Protein AF-A0A535LKY6-F1 (afdb_monomer)

Radius of gyration: 15.92 Å; Cα contacts (8 Å, |Δi|>4): 201; chains: 1; bounding box: 36×31×46 Å

Nearest PDB structures (foldseek):
  5c5y-assembly1_B  TM=9.689E-01  e=7.362E-09  Colwellia psychrerythraea 34H
  1p1x-assembly2_B  TM=9.564E-01  e=1.447E-08  Escherichia coli K-12
  3npv-assembly1_B  TM=9.525E-01  e=1.360E-08  Escherichia coli
  3npw-assembly2_B  TM=9.490E-01  e=1.279E-08  Escherichia coli
  5c6m-assembly2_C  TM=9.602E-01  e=5.254E-08  Shewanella halifaxensis

Mean predicted aligned error: 3.33 Å

Foldseek 3Di:
DEPCQQVLPDLVSLLVSLLVCVVVPAQEYEFRPQPDPPAFDPVSQLSSLLSQLVCCVVPVDHHAYERAHDPQAPVSVVSSVVSNCVRVNPVCVDPSRYDYHDDNHVLNVVQVVVCVVPVDGDDSVVDDPD

Sequence (130 aa):
VILETGELGTYDNVRRASILAMAAGADFIKTSTGKVQPAATLPVSLVMMEAIRDFVRETGRPVGFKPAGGIRTSKQAIAYLVVLYETLGADWMTPERFRLGASTLLNDVLMQIEKERTGVYQSGDYFTID

Secondary structure (DSSP, 8-state):
-B--GGGS-SHHHHHHHHHHHHHTT-SEEES--SSSSS---HHHHHHHHHHHHHHHHHH----EEE-BSS--SHHHHHHHHHHHHHHH-GGGSSTTTB--B-STHHHHHHHHHHHHHHSSPPPGGGS---

pLDDT: mean 95.08, std 5.98, range [60.5, 98.88]

Structure (mmCIF, N/CA/C/O backbone):
data_AF-A0A535LKY6-F1
#
_entry.id   AF-A0A535LKY6-F1
#
loop_
_atom_site.group_PDB
_atom_site.id
_atom_site.type_symbol
_atom_site.label_atom_id
_atom_site.label_alt_id
_atom_site.label_comp_id
_atom_site.label_asym_id
_atom_site.label_entity_id
_atom_site.label_seq_id
_atom_site.pdbx_PDB_ins_code
_atom_site.Cartn_x
_atom_site.Cartn_y
_atom_site.Cartn_z
_atom_site.occupancy
_atom_site.B_iso_or_equiv
_atom_site.auth_seq_id
_atom_site.auth_comp_id
_atom_site.auth_asym_id
_atom_site.auth_atom_id
_atom_site.pdbx_PDB_model_num
ATOM 1 N N . VAL A 1 1 ? -11.078 1.787 1.375 1.00 97.81 1 VAL A N 1
ATOM 2 C CA . VAL A 1 1 ? -11.074 3.225 1.734 1.00 97.81 1 VAL A CA 1
ATOM 3 C C . VAL A 1 1 ? -9.722 3.836 1.389 1.00 97.81 1 VAL A C 1
ATOM 5 O O . VAL A 1 1 ? -8.708 3.200 1.653 1.00 97.81 1 VAL A O 1
ATOM 8 N N . ILE A 1 2 ? -9.697 5.009 0.752 1.00 98.12 2 ILE A N 1
ATOM 9 C CA . ILE A 1 2 ? -8.467 5.776 0.477 1.00 98.12 2 ILE A CA 1
ATOM 10 C C . ILE A 1 2 ? -8.309 6.813 1.585 1.00 98.12 2 ILE A C 1
ATOM 12 O O . ILE A 1 2 ? -9.275 7.514 1.858 1.00 98.12 2 ILE A O 1
ATOM 16 N N . LEU A 1 3 ? -7.138 6.888 2.218 1.00 97.50 3 LEU A N 1
ATOM 17 C CA . LEU A 1 3 ? -6.904 7.801 3.345 1.00 97.50 3 LEU A CA 1
ATOM 18 C C . LEU A 1 3 ? -6.232 9.120 2.949 1.00 97.50 3 LEU A C 1
ATOM 20 O O . LEU A 1 3 ? -6.195 10.033 3.762 1.00 97.50 3 LEU A O 1
ATOM 24 N N . GLU A 1 4 ? -5.690 9.195 1.732 1.00 97.25 4 GLU A N 1
ATOM 25 C CA . GLU A 1 4 ? -4.891 10.321 1.234 1.00 97.25 4 GLU A CA 1
ATOM 26 C C . GLU A 1 4 ? -3.814 10.745 2.241 1.00 97.25 4 GLU A C 1
ATOM 28 O O . GLU A 1 4 ? -3.736 11.879 2.698 1.00 97.25 4 GLU A O 1
ATOM 33 N N . THR A 1 5 ? -2.975 9.781 2.621 1.00 96.19 5 THR A N 1
ATOM 34 C CA . THR A 1 5 ? -2.040 9.893 3.750 1.00 96.19 5 THR A CA 1
ATOM 35 C C . THR A 1 5 ? -1.056 11.059 3.665 1.00 96.19 5 THR A C 1
ATOM 37 O O . THR A 1 5 ? -0.558 11.483 4.704 1.00 96.19 5 THR A O 1
ATOM 40 N N . GLY A 1 6 ? -0.781 11.580 2.463 1.00 93.19 6 GLY A N 1
ATOM 41 C CA . GLY A 1 6 ? 0.040 12.780 2.272 1.00 93.19 6 GLY A CA 1
ATOM 42 C C . GLY A 1 6 ? -0.566 14.040 2.903 1.00 93.19 6 GLY A C 1
ATOM 43 O O . GLY A 1 6 ? 0.176 14.915 3.333 1.00 93.19 6 GLY A O 1
ATOM 44 N N . GLU A 1 7 ? -1.891 14.086 3.052 1.00 95.06 7 GLU A N 1
ATOM 45 C CA . GLU A 1 7 ? -2.638 15.211 3.634 1.00 95.06 7 GLU A CA 1
ATOM 46 C C . GLU A 1 7 ? -2.849 15.070 5.151 1.00 95.06 7 GLU A C 1
ATOM 48 O O . GLU A 1 7 ? -3.307 15.994 5.819 1.00 95.06 7 GLU A O 1
ATOM 53 N N . LEU A 1 8 ? -2.512 13.915 5.736 1.00 95.50 8 LEU A N 1
ATOM 54 C CA . LEU A 1 8 ? -2.740 13.651 7.164 1.00 95.50 8 LEU A CA 1
ATOM 55 C C . LEU A 1 8 ? -1.648 14.239 8.074 1.00 95.50 8 LEU A C 1
ATOM 57 O O . LEU A 1 8 ? -1.818 14.285 9.296 1.00 95.50 8 LEU A O 1
ATOM 61 N N . GLY A 1 9 ? -0.538 14.704 7.495 1.00 94.19 9 GLY A N 1
ATOM 62 C CA . GLY A 1 9 ? 0.545 15.417 8.174 1.00 94.19 9 GLY A CA 1
ATOM 63 C C . GLY A 1 9 ? 1.462 14.533 9.026 1.00 94.19 9 GLY A C 1
ATOM 64 O O . GLY A 1 9 ? 2.664 14.490 8.785 1.00 94.19 9 GLY A O 1
ATOM 65 N N . THR A 1 10 ? 0.921 13.823 10.020 1.00 97.00 10 THR A N 1
ATOM 66 C CA . THR A 1 10 ? 1.705 13.030 10.985 1.00 97.00 10 THR A CA 1
ATOM 67 C C . THR A 1 10 ? 1.388 11.538 10.916 1.00 97.00 10 THR A C 1
ATOM 69 O O . THR A 1 10 ? 0.284 11.129 10.550 1.0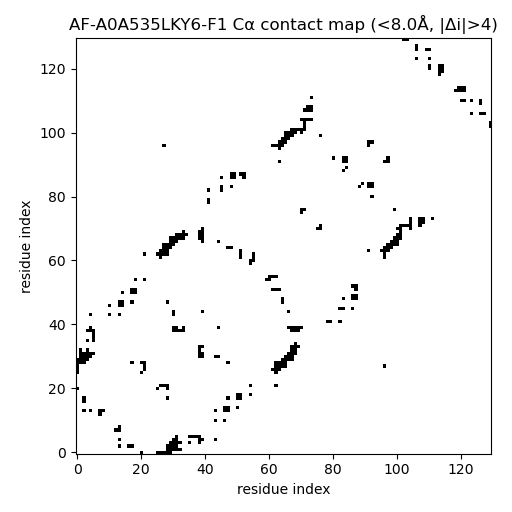0 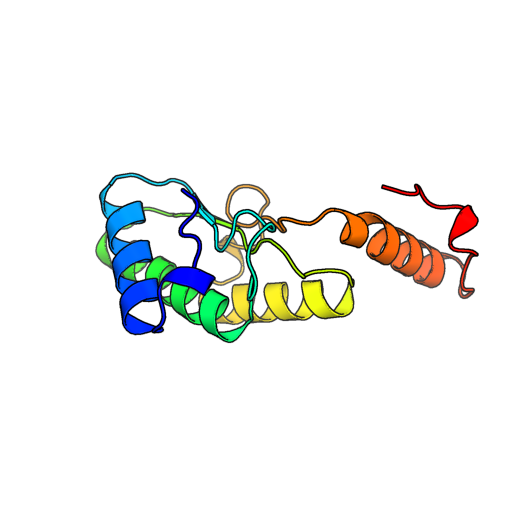97.00 10 THR A O 1
ATOM 72 N N . TYR A 1 11 ? 2.341 10.702 11.337 1.00 98.25 11 TYR A N 1
ATOM 73 C CA . TYR A 1 11 ? 2.128 9.254 11.434 1.00 98.25 11 TYR A CA 1
ATOM 74 C C . TYR A 1 11 ? 1.028 8.880 12.437 1.00 98.25 11 TYR A C 1
ATOM 76 O O . TYR A 1 11 ? 0.267 7.947 12.183 1.00 98.25 11 TYR A O 1
ATOM 84 N N . ASP A 1 12 ? 0.861 9.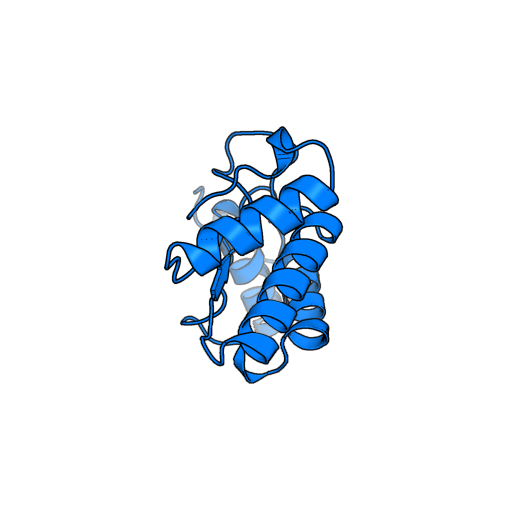651 13.513 1.00 98.50 12 ASP A N 1
ATOM 85 C CA . ASP A 1 12 ? -0.244 9.461 14.458 1.00 98.50 12 ASP A CA 1
ATOM 86 C C . ASP A 1 12 ? -1.606 9.623 13.778 1.00 98.50 12 ASP A C 1
ATOM 88 O O . ASP A 1 12 ? -2.519 8.824 13.996 1.00 98.50 12 ASP A O 1
ATOM 92 N N . ASN A 1 13 ? -1.747 10.636 12.919 1.00 98.44 13 ASN A N 1
ATOM 93 C CA . ASN A 1 13 ? -2.978 10.862 12.169 1.00 98.44 13 ASN A CA 1
ATOM 94 C C . ASN A 1 13 ? -3.222 9.753 11.144 1.00 98.44 13 ASN A C 1
ATOM 96 O O . ASN A 1 13 ? -4.350 9.276 11.030 1.00 98.44 13 ASN A O 1
ATOM 100 N N . VAL A 1 14 ? -2.173 9.278 10.463 1.00 98.56 14 VAL A N 1
ATOM 101 C CA . VAL A 1 14 ? -2.253 8.112 9.566 1.00 98.56 14 VAL A CA 1
ATOM 102 C C . VAL A 1 14 ? -2.752 6.874 10.316 1.00 98.56 14 VAL A C 1
ATOM 104 O O . VAL A 1 14 ? -3.672 6.197 9.845 1.00 98.56 14 VAL A O 1
ATOM 107 N N . ARG A 1 15 ? -2.194 6.582 11.497 1.00 98.69 15 ARG A N 1
ATOM 108 C CA . ARG A 1 15 ? -2.605 5.428 12.309 1.00 98.69 15 ARG A CA 1
ATOM 109 C C . ARG A 1 15 ? -4.056 5.558 12.769 1.00 98.69 15 ARG A C 1
ATOM 111 O O . ARG A 1 15 ? -4.831 4.618 12.598 1.00 98.69 15 ARG A O 1
ATOM 118 N N . ARG A 1 16 ? -4.448 6.726 13.292 1.00 98.62 16 ARG A N 1
ATOM 119 C CA . ARG A 1 16 ? -5.835 7.006 13.713 1.00 98.62 16 ARG A CA 1
ATOM 120 C C . ARG A 1 16 ? -6.817 6.850 12.554 1.00 98.62 16 ARG A C 1
ATOM 122 O O . ARG A 1 16 ? -7.808 6.143 12.703 1.00 98.62 16 ARG A O 1
ATOM 129 N N . ALA A 1 17 ? -6.526 7.440 11.394 1.00 98.69 17 ALA A N 1
ATOM 130 C CA . ALA A 1 17 ? -7.369 7.320 10.205 1.00 98.69 17 ALA A CA 1
ATOM 131 C C . ALA A 1 17 ? -7.495 5.863 9.731 1.00 98.69 17 ALA A C 1
ATOM 133 O O . ALA A 1 17 ? -8.583 5.427 9.357 1.00 98.69 17 ALA A O 1
ATOM 134 N N . SER A 1 18 ? -6.406 5.090 9.801 1.00 98.81 18 SER A N 1
ATOM 135 C CA . SER A 1 18 ? -6.408 3.662 9.460 1.00 98.81 18 SER A CA 1
ATOM 136 C C . SER A 1 18 ? -7.335 2.868 10.375 1.00 98.81 18 SER A C 1
ATOM 138 O O . SER A 1 18 ? -8.186 2.126 9.887 1.00 98.81 18 SER A O 1
ATOM 140 N N . ILE A 1 19 ? -7.220 3.063 11.691 1.0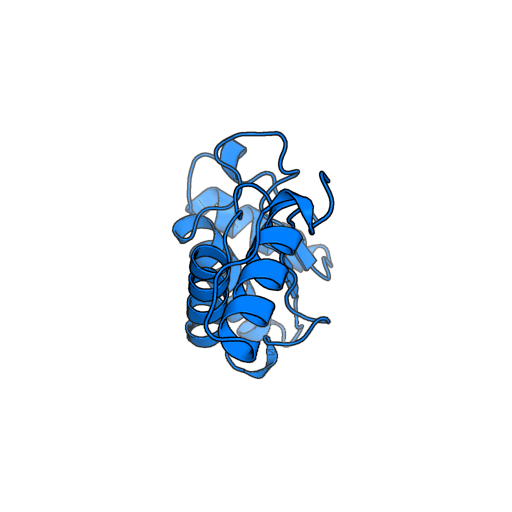0 98.62 19 ILE A N 1
ATOM 141 C CA . ILE A 1 19 ? -8.075 2.392 12.678 1.00 98.62 19 ILE A CA 1
ATOM 142 C C . ILE A 1 19 ? -9.537 2.788 12.484 1.00 98.62 19 ILE A C 1
ATOM 144 O O . ILE A 1 19 ? -10.387 1.907 12.445 1.00 98.62 19 ILE A O 1
ATOM 148 N N . LEU A 1 20 ? -9.834 4.078 12.297 1.00 98.69 20 LEU A N 1
ATOM 149 C CA . LEU A 1 20 ? -11.201 4.551 12.059 1.00 98.69 20 LEU A CA 1
ATOM 150 C C . LEU A 1 20 ? -11.812 3.917 10.805 1.00 98.69 20 LEU A C 1
ATOM 152 O O . LEU A 1 20 ? -12.942 3.438 10.852 1.00 98.69 20 LEU A O 1
ATOM 156 N N . ALA A 1 21 ? -11.062 3.854 9.702 1.00 98.81 21 ALA A N 1
ATOM 157 C CA . ALA A 1 21 ? -11.534 3.218 8.477 1.00 98.81 21 ALA A CA 1
ATOM 158 C C . ALA A 1 21 ? -11.824 1.723 8.682 1.00 98.81 21 ALA A C 1
ATOM 160 O O . ALA A 1 21 ? -12.849 1.223 8.219 1.00 98.81 21 ALA A O 1
ATOM 161 N N . MET A 1 22 ? -10.952 1.005 9.394 1.00 98.75 22 MET A N 1
ATOM 162 C CA . MET A 1 22 ? -11.157 -0.413 9.698 1.00 98.75 22 MET A CA 1
ATOM 163 C C . MET A 1 22 ? -12.315 -0.639 10.674 1.00 98.75 22 MET A C 1
ATOM 165 O O . MET A 1 22 ? -13.138 -1.521 10.443 1.00 98.75 22 MET A O 1
ATOM 169 N N . ALA A 1 23 ? -12.438 0.165 11.726 1.00 98.50 23 ALA A N 1
ATOM 170 C CA . ALA A 1 23 ? -13.555 0.090 12.663 1.00 98.50 23 ALA A CA 1
ATOM 171 C C . ALA A 1 23 ? -14.899 0.375 11.969 1.00 98.50 23 ALA A C 1
ATOM 173 O O . ALA A 1 23 ? -15.899 -0.263 12.281 1.00 98.50 23 ALA A O 1
ATOM 174 N N . ALA A 1 24 ? -14.905 1.256 10.963 1.00 98.62 24 ALA A N 1
ATOM 175 C CA . ALA A 1 24 ? -16.062 1.539 10.115 1.00 98.62 24 ALA A CA 1
ATOM 176 C C . ALA A 1 24 ? -16.344 0.464 9.041 1.00 98.62 24 ALA A C 1
ATOM 178 O O . ALA A 1 24 ? -17.219 0.657 8.201 1.00 98.62 24 ALA A O 1
ATOM 179 N N . GLY A 1 25 ? -15.616 -0.659 9.042 1.00 98.38 25 GLY A N 1
ATOM 180 C CA . GLY A 1 25 ? -15.887 -1.798 8.163 1.00 98.38 25 GLY A CA 1
ATOM 181 C C . GLY A 1 25 ? -15.111 -1.814 6.846 1.00 98.38 25 GLY A C 1
ATOM 182 O O . GLY A 1 25 ? -15.486 -2.547 5.940 1.00 98.38 25 GLY A O 1
ATOM 183 N N . ALA A 1 26 ? -14.023 -1.050 6.702 1.00 98.56 26 ALA A N 1
ATOM 184 C CA . ALA A 1 26 ? -13.195 -1.150 5.501 1.00 98.56 26 ALA A CA 1
ATOM 185 C C . ALA A 1 26 ? -12.602 -2.564 5.333 1.00 98.56 26 ALA A C 1
ATOM 187 O O . ALA A 1 26 ? -11.974 -3.095 6.256 1.00 98.56 26 ALA A O 1
ATOM 188 N N . ASP A 1 27 ? -12.736 -3.124 4.127 1.00 98.50 27 ASP A N 1
ATOM 189 C CA . ASP A 1 27 ? -12.061 -4.367 3.714 1.00 98.50 27 ASP A CA 1
ATOM 190 C C . ASP A 1 27 ? -10.617 -4.127 3.282 1.00 98.50 27 ASP A C 1
ATOM 192 O O . ASP A 1 27 ? -9.766 -5.000 3.398 1.00 98.50 27 ASP A O 1
ATOM 196 N N . PHE A 1 28 ? -10.339 -2.927 2.771 1.00 98.75 28 PHE A N 1
ATOM 197 C CA . PHE A 1 28 ? -9.008 -2.471 2.387 1.00 98.75 28 PHE A CA 1
ATOM 198 C C . PHE A 1 28 ? -8.787 -1.037 2.841 1.00 98.75 28 PHE A C 1
ATOM 200 O O . PHE A 1 28 ? -9.647 -0.173 2.622 1.00 98.75 28 PHE A O 1
ATOM 207 N N . ILE A 1 29 ? -7.586 -0.749 3.330 1.00 98.75 29 ILE A N 1
ATOM 208 C CA . ILE A 1 29 ? -7.087 0.620 3.469 1.00 98.75 29 ILE A CA 1
ATOM 209 C C . ILE A 1 29 ? -6.013 0.897 2.410 1.00 98.75 29 ILE A C 1
ATOM 211 O O . ILE A 1 29 ? -5.142 0.070 2.130 1.00 98.75 29 ILE A O 1
ATOM 215 N N . LYS A 1 30 ? -6.121 2.060 1.766 1.00 98.50 30 LYS A N 1
ATOM 216 C CA . LYS A 1 30 ? -5.274 2.502 0.654 1.00 98.50 30 LYS A CA 1
ATOM 217 C C . LYS A 1 30 ? -4.615 3.831 1.007 1.00 98.50 30 LYS A C 1
ATOM 219 O O . LYS A 1 30 ? -5.292 4.715 1.527 1.00 98.50 30 LYS A O 1
ATOM 224 N N . THR A 1 31 ? -3.330 3.980 0.679 1.00 97.69 31 THR A N 1
ATOM 225 C CA . THR A 1 31 ? -2.548 5.183 1.020 1.00 97.69 31 THR A CA 1
ATOM 226 C C . THR A 1 31 ? -3.088 6.438 0.329 1.00 97.69 31 THR A C 1
ATOM 228 O O . THR A 1 31 ? -3.548 7.352 1.001 1.00 97.69 31 THR A O 1
ATOM 231 N N . SER A 1 32 ? -3.086 6.476 -1.007 1.00 95.44 32 SER A N 1
ATOM 232 C CA . SER A 1 32 ? -3.348 7.692 -1.793 1.00 95.44 32 SER A CA 1
ATOM 233 C C . SER A 1 32 ? -4.248 7.445 -3.010 1.00 95.44 32 SER A C 1
ATOM 235 O O . SER A 1 32 ? -4.444 6.306 -3.460 1.00 95.44 32 SER A O 1
ATOM 237 N N . THR A 1 33 ? -4.789 8.511 -3.599 1.00 93.25 33 THR A N 1
ATOM 238 C CA . THR A 1 33 ? -5.382 8.468 -4.950 1.00 93.25 33 THR A CA 1
ATOM 239 C C . THR A 1 33 ? -4.329 8.319 -6.051 1.00 93.25 33 THR A C 1
ATOM 241 O O . THR A 1 33 ? -4.664 7.892 -7.155 1.00 93.25 33 THR A O 1
ATOM 244 N N . GLY A 1 34 ? -3.062 8.620 -5.752 1.00 88.12 34 GLY A N 1
ATOM 245 C CA . GLY A 1 34 ? -1.976 8.747 -6.723 1.00 88.12 34 GLY A CA 1
ATOM 246 C C . GLY A 1 34 ? -1.938 10.109 -7.421 1.00 88.12 34 GLY A C 1
ATOM 247 O O . GLY A 1 34 ? -1.182 10.269 -8.376 1.00 88.12 34 GLY A O 1
ATOM 248 N N . LYS A 1 35 ? -2.759 11.072 -6.978 1.00 86.12 35 LYS A N 1
ATOM 249 C CA . LYS A 1 35 ? -2.832 12.429 -7.542 1.00 86.12 35 LYS A CA 1
ATOM 250 C C . LYS A 1 35 ? -2.142 13.486 -6.676 1.00 86.12 35 LYS A C 1
ATOM 252 O O . LYS A 1 35 ? -1.744 14.514 -7.209 1.00 86.12 35 LYS A O 1
ATOM 257 N N . VAL A 1 36 ? -1.965 13.210 -5.386 1.00 85.62 36 VAL A N 1
ATOM 258 C CA . VAL A 1 36 ? -1.319 14.097 -4.409 1.00 85.62 36 VAL A CA 1
ATOM 259 C C . VAL A 1 36 ? 0.068 13.559 -4.046 1.00 85.62 36 VAL A C 1
ATOM 261 O O . VAL A 1 36 ? 0.291 12.345 -4.071 1.00 85.62 36 VAL A O 1
ATOM 264 N N . GLN A 1 37 ? 1.010 14.460 -3.747 1.00 84.06 37 GLN A N 1
ATOM 265 C CA . GLN A 1 37 ? 2.351 14.116 -3.269 1.00 84.06 37 GLN A CA 1
ATOM 266 C C . GLN A 1 37 ? 2.590 14.657 -1.849 1.00 84.06 37 GLN A C 1
ATOM 268 O O . GLN A 1 37 ? 2.213 15.796 -1.588 1.00 84.06 37 GLN A O 1
ATOM 273 N N . PRO A 1 38 ? 3.265 13.898 -0.965 1.00 84.88 38 PRO A N 1
ATOM 274 C CA . PRO A 1 38 ? 3.791 12.554 -1.206 1.00 84.88 38 PRO A CA 1
ATOM 275 C C . PRO A 1 38 ? 2.675 11.495 -1.239 1.00 84.88 38 PRO A C 1
ATOM 277 O O . PRO A 1 38 ? 1.774 11.498 -0.405 1.00 84.88 38 PRO A O 1
ATOM 280 N N . ALA A 1 39 ? 2.749 10.584 -2.215 1.00 86.81 39 ALA A N 1
ATOM 281 C CA . ALA A 1 39 ? 1.819 9.463 -2.358 1.00 86.81 39 ALA A CA 1
ATOM 282 C C . ALA A 1 39 ? 2.161 8.311 -1.380 1.00 86.81 39 ALA A C 1
ATOM 284 O O . ALA A 1 39 ? 2.237 8.515 -0.170 1.00 86.81 39 ALA A O 1
ATOM 285 N N . ALA A 1 40 ? 2.365 7.075 -1.856 1.00 89.62 40 ALA A N 1
ATOM 286 C CA . ALA A 1 40 ? 2.841 5.999 -0.987 1.00 89.62 40 ALA A CA 1
ATOM 287 C C . ALA A 1 40 ? 4.327 6.179 -0.638 1.00 89.62 40 ALA A C 1
ATOM 289 O O . ALA A 1 40 ? 5.178 6.299 -1.520 1.00 89.62 40 ALA A O 1
ATOM 290 N N . THR A 1 41 ? 4.640 6.117 0.656 1.00 95.88 41 THR A N 1
ATOM 291 C CA . THR A 1 41 ? 6.008 5.988 1.170 1.00 95.88 41 THR A CA 1
ATOM 292 C C . THR A 1 41 ? 6.107 4.753 2.066 1.00 95.88 41 THR A C 1
ATOM 294 O O . THR A 1 41 ? 5.103 4.307 2.636 1.00 95.88 41 THR A O 1
ATOM 297 N N . LEU A 1 42 ? 7.312 4.184 2.199 1.00 96.94 42 LEU A N 1
ATOM 298 C CA . LE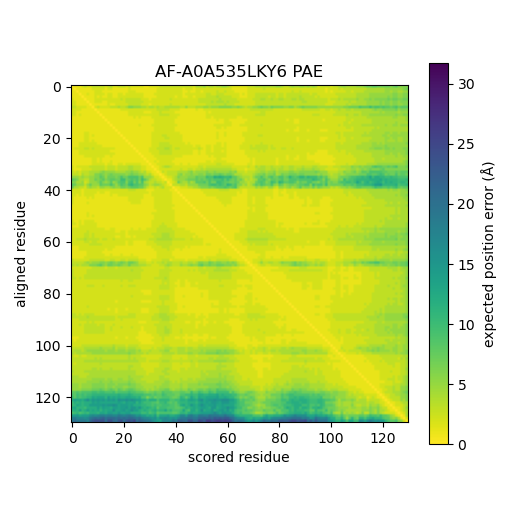U A 1 42 ? 7.539 3.024 3.070 1.00 96.94 42 LEU A CA 1
ATOM 299 C C . LEU A 1 42 ? 7.205 3.320 4.544 1.00 96.94 42 LEU A C 1
ATOM 301 O O . LEU A 1 42 ? 6.489 2.508 5.124 1.00 96.94 42 LEU A O 1
ATOM 305 N N . PRO A 1 43 ? 7.602 4.466 5.143 1.00 97.62 43 PRO A N 1
ATOM 306 C CA . PRO A 1 43 ? 7.242 4.770 6.530 1.00 97.62 43 PRO A CA 1
ATOM 307 C C . PRO A 1 43 ? 5.729 4.839 6.768 1.00 97.62 43 PRO A C 1
ATOM 309 O O . PRO A 1 43 ? 5.225 4.230 7.705 1.00 97.62 43 PRO A O 1
ATOM 312 N N . VAL A 1 44 ? 4.979 5.511 5.886 1.00 97.75 44 VAL A N 1
ATOM 313 C CA . VAL A 1 44 ? 3.508 5.571 5.978 1.00 97.75 44 VAL A CA 1
ATOM 314 C C . VAL A 1 44 ? 2.896 4.180 5.843 1.00 97.75 44 VAL A C 1
ATOM 316 O O . VAL A 1 44 ? 1.969 3.829 6.569 1.00 97.75 44 VAL A O 1
ATOM 319 N N . SER A 1 45 ? 3.419 3.376 4.920 1.00 98.25 45 SER A N 1
ATOM 320 C CA . SER A 1 45 ? 2.904 2.030 4.678 1.00 98.25 45 SER A CA 1
ATOM 321 C C . SER A 1 45 ? 3.159 1.103 5.860 1.00 98.25 45 SER A C 1
ATOM 323 O O . SER A 1 45 ? 2.252 0.368 6.230 1.00 98.25 45 SER A O 1
ATOM 325 N N . LEU A 1 46 ? 4.330 1.197 6.498 1.00 98.75 46 LEU A N 1
ATOM 326 C CA . LEU A 1 46 ? 4.627 0.485 7.740 1.00 98.75 46 LEU A CA 1
ATOM 327 C C . LEU A 1 46 ? 3.610 0.845 8.830 1.00 98.75 46 LEU A C 1
ATOM 329 O O . LEU A 1 46 ? 2.976 -0.050 9.374 1.00 98.75 46 LEU A O 1
ATOM 333 N N . VAL A 1 47 ? 3.360 2.137 9.067 1.00 98.75 47 VAL A N 1
ATOM 334 C CA . VAL A 1 47 ? 2.381 2.597 10.072 1.00 98.75 47 VAL A CA 1
ATOM 335 C C . VAL A 1 47 ? 0.979 2.039 9.801 1.00 98.75 47 VAL A C 1
ATOM 337 O O . VAL A 1 47 ? 0.285 1.600 10.720 1.00 98.75 47 VAL A O 1
ATOM 340 N N . MET A 1 48 ? 0.544 2.032 8.538 1.00 98.81 48 MET A N 1
ATOM 341 C CA . MET A 1 48 ? -0.755 1.468 8.156 1.00 98.81 48 MET A CA 1
ATOM 342 C C . MET A 1 48 ? -0.802 -0.058 8.327 1.00 98.81 48 MET A C 1
ATOM 344 O O . MET A 1 48 ? -1.815 -0.587 8.780 1.00 98.81 48 MET A O 1
ATOM 348 N N . MET A 1 49 ? 0.276 -0.771 7.991 1.00 98.81 49 MET A N 1
ATOM 349 C CA . MET A 1 49 ? 0.375 -2.220 8.191 1.00 98.81 49 MET A CA 1
ATOM 350 C C . MET A 1 49 ? 0.407 -2.589 9.678 1.00 98.81 49 MET A C 1
ATOM 352 O O . MET A 1 49 ? -0.273 -3.524 10.082 1.00 98.81 49 MET A O 1
ATOM 356 N N . GLU A 1 50 ? 1.121 -1.840 10.519 1.00 98.88 50 GLU A N 1
ATOM 357 C CA . GLU A 1 50 ? 1.097 -2.031 11.972 1.00 98.88 50 GLU A CA 1
ATOM 358 C C . GLU A 1 50 ? -0.301 -1.794 12.544 1.00 98.88 50 GLU A C 1
ATOM 360 O O . GLU A 1 50 ? -0.763 -2.571 13.378 1.00 98.88 50 GLU A O 1
ATOM 365 N N . ALA A 1 51 ? -1.021 -0.783 12.044 1.00 98.88 51 ALA A N 1
ATOM 366 C CA . ALA A 1 51 ? -2.416 -0.572 12.412 1.00 98.88 51 ALA A CA 1
ATOM 367 C C . ALA A 1 51 ? -3.285 -1.789 12.056 1.00 98.88 51 ALA A C 1
ATOM 369 O O . ALA A 1 51 ? -4.083 -2.216 12.887 1.00 98.88 51 ALA A O 1
ATOM 370 N N . ILE A 1 52 ? -3.121 -2.367 10.857 1.00 98.88 52 ILE A N 1
ATOM 371 C CA . ILE A 1 52 ? -3.821 -3.599 10.450 1.00 98.88 52 ILE A CA 1
ATOM 372 C C . ILE A 1 52 ? -3.463 -4.751 11.389 1.00 98.88 52 ILE A C 1
ATOM 374 O O . ILE A 1 52 ? -4.361 -5.422 11.888 1.00 98.88 52 ILE A O 1
ATOM 378 N N . ARG A 1 53 ? -2.171 -4.974 11.656 1.00 98.81 53 ARG A N 1
ATOM 379 C CA . ARG A 1 53 ? -1.688 -6.044 12.539 1.00 98.81 53 ARG A CA 1
ATOM 380 C C . ARG A 1 53 ? -2.358 -5.968 13.905 1.00 98.81 53 ARG A C 1
ATOM 382 O O . ARG A 1 53 ? -2.869 -6.969 14.402 1.00 98.81 53 ARG A O 1
ATOM 389 N N . ASP A 1 54 ? -2.344 -4.784 14.504 1.00 98.81 54 ASP A N 1
ATOM 390 C CA . ASP A 1 54 ? -2.879 -4.566 15.841 1.00 98.81 54 ASP A CA 1
ATOM 391 C C . ASP A 1 54 ? -4.414 -4.700 15.837 1.00 98.81 54 ASP A C 1
ATOM 393 O O . ASP A 1 54 ? -4.969 -5.382 16.695 1.00 98.81 54 ASP A O 1
ATOM 397 N N . PHE A 1 55 ? -5.095 -4.169 14.813 1.00 98.81 55 PHE A N 1
ATOM 398 C CA . PHE A 1 55 ? -6.545 -4.312 14.641 1.00 98.81 55 PHE A CA 1
ATOM 399 C C . PHE A 1 55 ? -6.979 -5.776 14.485 1.00 98.81 55 PHE A C 1
ATOM 401 O O . PHE A 1 55 ? -7.974 -6.197 15.073 1.00 98.81 55 PHE A O 1
ATOM 408 N N . VAL A 1 56 ? -6.232 -6.577 13.723 1.00 98.44 56 VAL A N 1
ATOM 409 C CA . VAL A 1 56 ? -6.498 -8.013 13.550 1.00 98.44 56 VAL A CA 1
ATOM 410 C C . VAL A 1 56 ? -6.290 -8.760 14.864 1.00 98.44 56 VAL A C 1
ATOM 412 O O . VAL A 1 56 ? -7.101 -9.613 15.206 1.00 98.44 56 VAL A O 1
ATOM 415 N N . ARG A 1 57 ? -5.230 -8.440 15.617 1.00 98.38 57 ARG A N 1
ATOM 416 C CA . ARG A 1 57 ? -4.968 -9.054 16.929 1.00 98.38 57 ARG A CA 1
ATOM 417 C C . ARG A 1 57 ? -6.085 -8.779 17.932 1.00 98.38 57 ARG A C 1
ATOM 419 O O . ARG A 1 57 ? -6.389 -9.647 18.740 1.00 98.38 57 ARG A O 1
ATOM 426 N N . GLU A 1 58 ? -6.681 -7.594 17.873 1.00 98.44 58 GLU A N 1
ATOM 427 C CA . GLU A 1 58 ? -7.751 -7.187 18.782 1.00 98.44 58 GLU A CA 1
ATOM 428 C C . GLU A 1 58 ? -9.128 -7.725 18.362 1.00 98.44 58 GLU A C 1
ATOM 430 O O . GLU A 1 58 ? -9.908 -8.159 19.205 1.00 98.44 58 GLU A O 1
ATOM 435 N N . THR A 1 59 ? -9.434 -7.720 17.062 1.00 98.38 59 THR A N 1
ATOM 436 C CA . THR A 1 59 ? -10.796 -7.986 16.557 1.00 98.38 59 THR A CA 1
ATOM 437 C C . THR A 1 59 ? -10.961 -9.332 15.855 1.00 98.38 59 THR A C 1
ATOM 439 O O . THR A 1 59 ? -12.082 -9.757 15.589 1.00 98.38 59 THR A O 1
ATOM 442 N N . GLY A 1 60 ? -9.860 -9.981 15.475 1.00 98.12 60 GLY A N 1
ATOM 443 C CA . GLY A 1 60 ? -9.853 -11.168 14.619 1.00 98.12 60 GLY A CA 1
ATOM 444 C C . GLY A 1 60 ? -10.221 -10.906 13.152 1.00 98.12 60 GLY A C 1
ATOM 445 O O . GLY A 1 60 ? -10.206 -11.841 12.353 1.00 98.12 60 GLY A O 1
ATOM 446 N N . ARG A 1 61 ? -10.546 -9.664 12.757 1.00 98.31 61 ARG A N 1
ATOM 447 C CA . ARG A 1 61 ? -11.016 -9.353 11.400 1.00 98.31 61 ARG A CA 1
ATOM 448 C C . ARG A 1 61 ? -9.853 -8.964 10.475 1.00 98.31 61 ARG A C 1
ATOM 450 O O . ARG A 1 61 ? -9.230 -7.926 10.703 1.00 98.31 61 ARG A O 1
ATOM 457 N N . PRO A 1 62 ? -9.577 -9.726 9.398 1.00 97.94 62 PRO A N 1
ATOM 458 C CA . PRO A 1 62 ? -8.552 -9.365 8.424 1.00 97.94 62 PRO A CA 1
ATOM 459 C C . PRO A 1 62 ? -8.961 -8.138 7.600 1.00 97.94 62 PRO A C 1
ATOM 461 O O . PRO A 1 62 ? -10.114 -8.004 7.190 1.00 97.94 62 PRO A O 1
ATOM 464 N N . VAL A 1 63 ? -7.989 -7.264 7.326 1.00 98.75 63 VAL A N 1
ATOM 465 C CA . VAL A 1 63 ? -8.127 -6.100 6.438 1.00 98.75 63 VAL A CA 1
ATOM 466 C C . VAL A 1 63 ? -6.953 -6.075 5.467 1.00 98.75 63 VAL A C 1
ATOM 468 O O . VAL A 1 63 ? -5.800 -6.247 5.860 1.00 98.75 63 VAL A O 1
ATOM 471 N N . GLY A 1 64 ? -7.240 -5.857 4.189 1.00 98.81 64 GLY A N 1
ATOM 472 C CA . GLY A 1 64 ? -6.231 -5.746 3.151 1.00 98.81 64 GLY A CA 1
ATOM 473 C C . GLY A 1 64 ? -5.524 -4.389 3.118 1.00 98.81 64 GLY A C 1
ATOM 474 O O . GLY A 1 64 ? -6.059 -3.352 3.521 1.00 98.81 64 GLY A O 1
ATOM 475 N N . PHE A 1 65 ? -4.318 -4.378 2.563 1.00 98.81 65 PHE A N 1
ATOM 476 C CA . PHE A 1 65 ? -3.518 -3.176 2.369 1.00 98.81 65 PHE A CA 1
ATOM 477 C C . PHE A 1 65 ? -3.262 -2.910 0.884 1.00 98.81 65 PHE A C 1
ATOM 479 O O . PHE A 1 65 ? -2.991 -3.821 0.099 1.00 98.81 65 PHE A O 1
ATOM 486 N N . LYS A 1 66 ? -3.346 -1.641 0.475 1.00 98.62 66 LYS A N 1
ATOM 487 C CA . LYS A 1 66 ? -3.029 -1.219 -0.893 1.00 98.62 66 LYS A CA 1
ATOM 488 C C . LYS A 1 66 ? -2.168 0.047 -0.894 1.00 98.62 66 LYS A C 1
ATOM 490 O O . LYS A 1 66 ? -2.731 1.146 -0.872 1.00 98.62 66 LYS A O 1
ATOM 495 N N . PRO A 1 67 ? -0.828 -0.047 -0.962 1.00 97.88 67 PRO A N 1
ATOM 496 C CA . PRO A 1 67 ? -0.016 1.130 -1.223 1.00 97.88 67 PRO A CA 1
ATOM 497 C C . PRO A 1 67 ? -0.251 1.570 -2.670 1.00 97.88 67 PRO A C 1
ATOM 499 O O . PRO A 1 67 ? -0.345 0.749 -3.585 1.00 97.88 67 PRO A O 1
ATOM 502 N N . ALA A 1 68 ? -0.406 2.869 -2.887 1.00 96.62 68 ALA A N 1
ATOM 503 C CA . ALA A 1 68 ? -0.682 3.423 -4.201 1.00 96.62 68 ALA A CA 1
ATOM 504 C C . ALA A 1 68 ? 0.021 4.756 -4.443 1.00 96.62 68 ALA A C 1
ATOM 506 O O . ALA A 1 68 ? 0.101 5.594 -3.543 1.00 96.62 68 ALA A O 1
ATOM 507 N N . GLY A 1 69 ? 0.442 4.949 -5.694 1.00 91.44 69 GLY A N 1
ATOM 508 C CA . GLY A 1 69 ? 1.095 6.160 -6.183 1.00 91.44 69 GLY A CA 1
ATOM 509 C C . GLY A 1 69 ? 2.599 6.184 -5.902 1.00 91.44 69 GLY A C 1
ATOM 510 O O . GLY A 1 69 ? 3.038 5.927 -4.787 1.00 91.44 69 GLY A O 1
ATOM 511 N N . GLY A 1 70 ? 3.392 6.494 -6.931 1.00 88.62 70 GLY A N 1
ATOM 512 C CA . GLY A 1 70 ? 4.850 6.645 -6.826 1.00 88.62 70 GLY A CA 1
ATOM 513 C C . GLY A 1 70 ? 5.673 5.352 -6.915 1.00 88.62 70 GLY A C 1
ATOM 514 O O . GLY A 1 70 ? 6.894 5.440 -7.007 1.00 88.6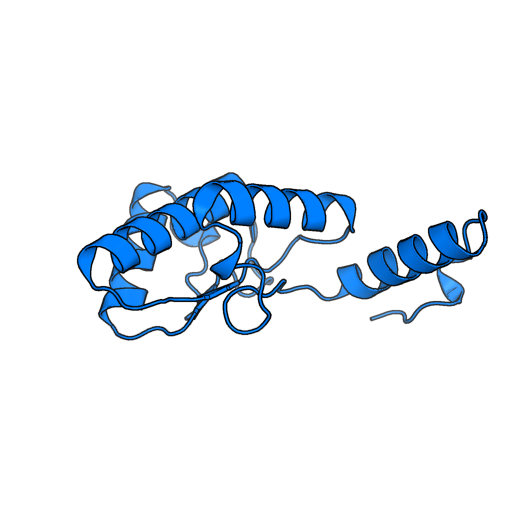2 70 GLY A O 1
ATOM 515 N N . ILE A 1 71 ? 5.038 4.175 -6.951 1.00 94.50 71 ILE A N 1
ATOM 516 C CA . ILE A 1 71 ? 5.712 2.879 -7.139 1.00 94.50 71 ILE A CA 1
ATOM 517 C C . ILE A 1 71 ? 5.865 2.629 -8.640 1.00 94.50 71 ILE A C 1
ATOM 519 O O . ILE A 1 71 ? 4.876 2.368 -9.322 1.00 94.50 71 ILE A O 1
ATOM 523 N N . ARG A 1 72 ? 7.089 2.761 -9.154 1.00 93.94 72 ARG A N 1
ATOM 524 C CA . ARG A 1 72 ? 7.386 2.709 -10.594 1.00 93.94 72 ARG A CA 1
ATOM 525 C C . ARG A 1 72 ? 8.277 1.543 -10.994 1.00 93.94 72 ARG A C 1
ATOM 527 O O . ARG A 1 72 ? 8.251 1.174 -12.158 1.00 93.94 72 ARG A O 1
ATOM 534 N N . THR A 1 73 ? 9.048 0.981 -10.064 1.00 95.50 73 THR A N 1
ATOM 535 C CA . THR A 1 73 ? 9.992 -0.101 -10.369 1.00 95.50 73 THR A CA 1
ATOM 536 C C . THR A 1 73 ? 9.746 -1.351 -9.531 1.00 95.50 73 THR A C 1
ATOM 538 O O . THR A 1 73 ? 9.300 -1.291 -8.384 1.00 95.50 73 THR A O 1
ATOM 541 N N . SER A 1 74 ? 10.097 -2.497 -10.097 1.00 96.12 74 SER A N 1
ATOM 542 C CA . SER A 1 74 ? 10.159 -3.820 -9.476 1.00 96.12 74 SER A CA 1
ATOM 543 C C . SER A 1 74 ? 10.932 -3.796 -8.158 1.00 96.12 74 SER A C 1
ATOM 545 O O . SER A 1 74 ? 10.454 -4.312 -7.154 1.00 96.12 74 SER A O 1
ATOM 547 N N . LYS A 1 75 ? 12.079 -3.107 -8.107 1.00 95.88 75 LYS A N 1
ATOM 548 C CA . LYS A 1 75 ? 12.868 -2.938 -6.873 1.00 95.88 75 LYS A CA 1
ATOM 549 C C . LYS A 1 75 ? 12.093 -2.205 -5.777 1.00 95.88 75 LYS A C 1
ATOM 551 O O . LYS A 1 75 ? 12.145 -2.608 -4.618 1.00 95.88 75 LYS A O 1
ATOM 556 N N . GLN A 1 76 ? 11.348 -1.153 -6.130 1.00 96.50 76 GLN A N 1
ATOM 557 C CA . GLN A 1 76 ? 10.471 -0.476 -5.171 1.00 96.50 76 GLN A CA 1
ATOM 558 C C . GLN A 1 76 ? 9.345 -1.405 -4.712 1.00 96.50 76 GLN A C 1
ATOM 560 O O . GLN A 1 76 ? 9.075 -1.479 -3.517 1.00 96.50 76 GLN A O 1
ATOM 565 N N . ALA A 1 77 ? 8.716 -2.137 -5.634 1.00 97.69 77 ALA A N 1
ATOM 566 C CA . ALA A 1 77 ? 7.665 -3.098 -5.309 1.00 97.69 77 ALA A CA 1
ATOM 567 C C . ALA A 1 77 ? 8.158 -4.193 -4.346 1.00 97.69 77 ALA A C 1
ATOM 569 O O . ALA A 1 77 ? 7.469 -4.493 -3.372 1.00 97.69 77 ALA A O 1
ATOM 570 N N . ILE A 1 78 ? 9.371 -4.718 -4.551 1.00 97.75 78 ILE A N 1
ATOM 571 C CA . ILE A 1 78 ? 10.008 -5.689 -3.649 1.00 97.75 78 ILE A CA 1
ATOM 572 C C . ILE A 1 78 ? 10.152 -5.113 -2.240 1.00 97.75 78 ILE A C 1
ATOM 574 O O . ILE A 1 78 ? 9.813 -5.796 -1.280 1.00 97.75 78 ILE A O 1
ATOM 578 N N . ALA A 1 79 ? 10.574 -3.855 -2.090 1.00 98.12 79 ALA A N 1
ATOM 579 C CA . ALA A 1 79 ? 10.680 -3.238 -0.767 1.00 98.12 79 ALA A CA 1
ATOM 580 C C . ALA A 1 79 ? 9.330 -3.221 -0.019 1.00 98.12 79 ALA A C 1
ATOM 582 O O . ALA A 1 79 ? 9.288 -3.505 1.175 1.00 98.12 79 ALA A O 1
ATOM 583 N N . TYR A 1 80 ? 8.218 -2.961 -0.718 1.00 98.38 80 TYR A N 1
ATOM 584 C CA . TYR A 1 80 ? 6.880 -3.057 -0.120 1.00 98.38 80 TYR A CA 1
ATOM 585 C C . TYR A 1 80 ? 6.502 -4.489 0.264 1.00 98.38 80 TYR A C 1
ATOM 587 O O . TYR A 1 80 ? 5.904 -4.681 1.319 1.00 98.38 80 TYR A O 1
ATOM 595 N N . LEU A 1 81 ? 6.842 -5.481 -0.566 1.00 98.44 81 LEU A N 1
ATOM 596 C CA . LEU A 1 81 ? 6.585 -6.894 -0.270 1.00 98.44 81 LEU A CA 1
ATOM 597 C C . LEU A 1 81 ? 7.385 -7.384 0.942 1.00 98.44 81 LEU A C 1
ATOM 599 O O . LEU A 1 81 ? 6.848 -8.124 1.759 1.00 98.44 81 LEU A O 1
ATOM 603 N N . VAL A 1 82 ? 8.633 -6.934 1.097 1.00 98.56 82 VAL A N 1
ATOM 604 C CA . VAL A 1 82 ? 9.449 -7.237 2.281 1.00 98.56 82 VAL A CA 1
ATOM 605 C C . VAL A 1 82 ? 8.796 -6.654 3.531 1.00 98.56 82 VAL A C 1
ATOM 607 O O . VAL A 1 82 ? 8.522 -7.390 4.470 1.00 98.56 82 VAL A O 1
ATOM 610 N N . VAL A 1 83 ? 8.464 -5.358 3.531 1.00 98.50 83 VAL A N 1
ATOM 611 C CA . VAL A 1 83 ? 7.814 -4.725 4.693 1.00 98.50 83 VAL A CA 1
ATOM 612 C C . VAL A 1 83 ? 6.469 -5.388 5.012 1.00 98.50 83 VAL A C 1
ATOM 614 O O . VAL A 1 83 ? 6.149 -5.584 6.183 1.00 98.50 83 VAL A O 1
ATOM 617 N N . LEU A 1 84 ? 5.706 -5.787 3.991 1.00 98.69 84 LEU A N 1
ATOM 618 C CA . LEU A 1 84 ? 4.463 -6.535 4.158 1.00 98.69 84 LEU A CA 1
ATOM 619 C C . LEU A 1 84 ? 4.691 -7.870 4.869 1.00 98.69 84 LEU A C 1
ATOM 621 O O . LEU A 1 84 ? 4.010 -8.148 5.855 1.00 98.69 84 LEU A O 1
ATOM 625 N N . TYR A 1 85 ? 5.639 -8.672 4.384 1.00 98.75 85 TYR A N 1
ATOM 626 C CA . TYR A 1 85 ? 5.941 -9.980 4.956 1.00 98.75 85 TYR A CA 1
ATOM 627 C C . TYR A 1 85 ? 6.423 -9.857 6.405 1.00 98.75 85 TYR A C 1
ATOM 629 O O . TYR A 1 85 ? 5.899 -10.535 7.283 1.00 98.75 85 TYR A O 1
ATOM 637 N N . GLU A 1 86 ? 7.350 -8.940 6.675 1.00 98.62 86 GLU A N 1
ATOM 638 C CA . GLU A 1 86 ? 7.902 -8.727 8.019 1.00 98.62 86 GLU A CA 1
ATOM 639 C C . GLU A 1 86 ? 6.857 -8.186 9.015 1.00 98.62 86 GLU A C 1
ATOM 641 O O . GLU A 1 86 ? 6.947 -8.442 10.215 1.00 98.62 86 GLU A O 1
ATOM 646 N N . THR A 1 87 ? 5.840 -7.453 8.540 1.00 98.69 87 THR A N 1
ATOM 647 C CA . THR A 1 87 ? 4.847 -6.807 9.422 1.00 98.69 87 THR A CA 1
ATOM 648 C C . THR A 1 87 ? 3.568 -7.627 9.604 1.00 98.69 87 THR A C 1
ATOM 650 O O . THR A 1 87 ? 3.037 -7.698 10.716 1.00 98.69 87 THR A O 1
ATOM 653 N N . LEU A 1 88 ? 3.045 -8.213 8.521 1.00 98.62 88 LEU A N 1
ATOM 654 C CA . LEU A 1 88 ? 1.752 -8.913 8.476 1.00 98.62 88 LEU A CA 1
ATOM 655 C C . LEU A 1 88 ? 1.875 -10.418 8.206 1.00 98.62 88 LEU A C 1
ATOM 657 O O . LEU A 1 88 ? 0.911 -11.150 8.426 1.00 98.62 88 LEU A O 1
ATOM 661 N N . GLY A 1 89 ? 3.046 -10.891 7.781 1.00 98.50 89 GLY A N 1
ATOM 662 C CA . GLY A 1 89 ? 3.311 -12.304 7.534 1.00 98.50 89 GLY A CA 1
ATOM 663 C C . GLY A 1 89 ? 2.818 -12.817 6.180 1.00 98.50 89 GLY A C 1
ATOM 664 O O . GLY A 1 89 ? 2.182 -12.114 5.389 1.00 98.50 89 GLY A O 1
ATOM 665 N N . ALA A 1 90 ? 3.121 -14.092 5.927 1.00 98.25 90 ALA A N 1
ATOM 666 C CA . ALA A 1 90 ? 2.841 -14.780 4.666 1.00 98.25 90 ALA A CA 1
ATOM 667 C C . ALA A 1 90 ? 1.352 -14.767 4.275 1.00 98.25 90 ALA A C 1
ATOM 669 O O . ALA A 1 90 ? 1.034 -14.668 3.093 1.00 98.25 90 ALA A O 1
ATOM 670 N N . ASP A 1 91 ? 0.439 -14.788 5.250 1.00 98.12 91 ASP A N 1
ATOM 671 C CA . ASP A 1 91 ? -1.009 -14.789 5.008 1.00 98.12 91 ASP A CA 1
ATOM 672 C C . ASP A 1 91 ? -1.492 -13.548 4.238 1.00 98.12 91 ASP A C 1
ATOM 674 O O . ASP A 1 91 ? -2.524 -13.592 3.564 1.00 98.12 91 ASP A O 1
ATOM 678 N N . TRP A 1 92 ? -0.754 -12.433 4.317 1.00 98.62 92 TRP A N 1
ATOM 679 C CA . TRP A 1 92 ? -1.054 -11.201 3.582 1.00 98.62 92 TRP A CA 1
ATOM 680 C C . TRP A 1 92 ? -0.457 -11.149 2.173 1.00 98.62 92 TRP A C 1
ATOM 682 O O . TRP A 1 92 ? -0.810 -10.252 1.407 1.00 98.62 92 TRP A O 1
ATOM 692 N N . MET A 1 93 ? 0.382 -12.115 1.790 1.00 98.25 93 MET A N 1
ATOM 693 C CA . MET A 1 93 ? 0.997 -12.219 0.459 1.00 98.25 93 MET A CA 1
ATOM 694 C C . MET A 1 93 ? 0.022 -12.803 -0.578 1.00 98.25 93 MET A C 1
ATOM 696 O O . MET A 1 93 ? 0.365 -13.697 -1.349 1.00 98.25 93 MET A O 1
ATOM 70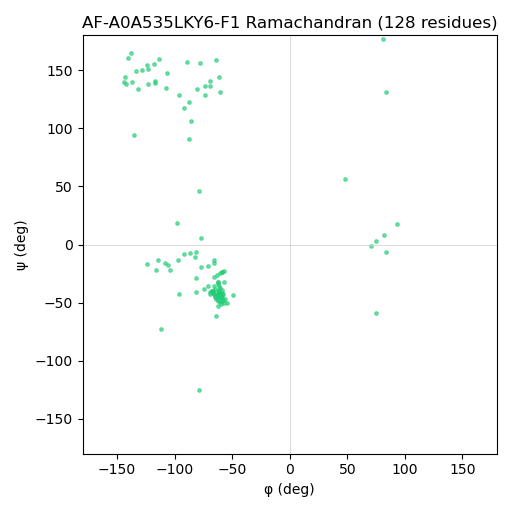0 N N . THR A 1 94 ? -1.218 -12.310 -0.588 1.00 98.38 94 THR A N 1
ATOM 701 C CA . THR A 1 94 ? -2.316 -12.791 -1.437 1.00 98.38 94 THR A CA 1
ATOM 702 C C . THR A 1 94 ? -3.053 -11.619 -2.096 1.00 98.38 94 THR A C 1
ATOM 704 O O . THR A 1 94 ? -3.140 -10.542 -1.496 1.00 98.38 94 THR A O 1
ATOM 707 N N . PRO A 1 95 ? -3.622 -11.777 -3.308 1.00 97.81 95 PRO A N 1
ATOM 708 C CA . PRO A 1 95 ? -4.386 -10.716 -3.979 1.00 97.81 95 PRO A CA 1
ATOM 709 C C . PRO A 1 95 ? -5.600 -10.201 -3.186 1.00 97.81 95 PRO A C 1
ATOM 711 O O . PRO A 1 95 ? -6.062 -9.072 -3.395 1.00 97.81 95 PRO A O 1
ATOM 714 N N . GLU A 1 96 ? -6.133 -11.020 -2.280 1.00 98.06 96 GLU A N 1
ATOM 715 C CA . GLU A 1 96 ? -7.263 -10.715 -1.402 1.00 98.06 96 GLU A CA 1
ATOM 716 C C . GLU A 1 96 ? -6.861 -9.818 -0.233 1.00 98.06 96 GLU A C 1
ATOM 718 O O . GLU A 1 96 ? -7.726 -9.166 0.348 1.00 98.06 96 GLU A O 1
ATOM 723 N N . ARG A 1 97 ? -5.566 -9.746 0.105 1.00 98.38 97 ARG A N 1
ATOM 724 C CA . ARG A 1 97 ? -5.065 -8.991 1.264 1.00 98.38 97 ARG A CA 1
ATOM 725 C C . ARG A 1 97 ? -4.003 -7.953 0.925 1.00 98.38 97 ARG A C 1
ATOM 727 O O . ARG A 1 97 ? -3.799 -7.026 1.708 1.00 98.38 97 ARG A O 1
ATOM 734 N N . PHE A 1 98 ? -3.384 -8.025 -0.247 1.00 98.75 98 PHE A N 1
ATOM 735 C CA . PHE A 1 98 ? -2.413 -7.038 -0.689 1.00 98.75 98 PHE A CA 1
ATOM 736 C C . PHE A 1 98 ? -2.517 -6.740 -2.179 1.00 98.75 98 PHE A C 1
ATOM 738 O O . PHE A 1 98 ? -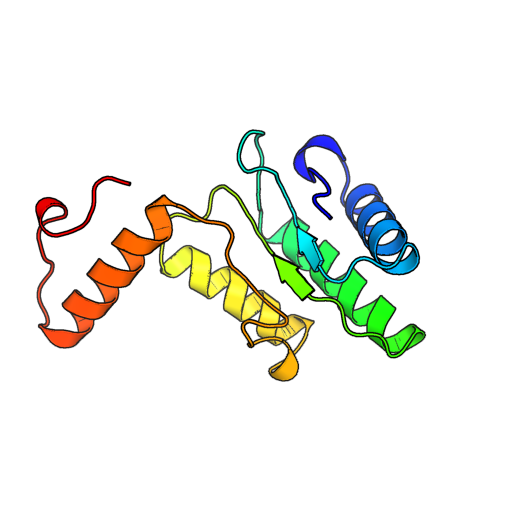2.672 -7.632 -3.011 1.00 98.75 98 PHE A O 1
ATOM 745 N N . ARG A 1 99 ? -2.417 -5.454 -2.534 1.00 98.50 99 ARG A N 1
ATOM 746 C CA . ARG A 1 99 ? -2.392 -5.004 -3.933 1.00 98.50 99 ARG A CA 1
ATOM 747 C C . ARG A 1 99 ? -1.469 -3.815 -4.106 1.00 98.50 99 ARG A C 1
ATOM 749 O O . ARG A 1 99 ? -1.551 -2.876 -3.330 1.00 98.50 99 ARG A O 1
ATOM 756 N N . LEU A 1 100 ? -0.704 -3.769 -5.189 1.00 97.50 100 LEU A N 1
ATOM 757 C CA . LEU A 1 100 ? 0.035 -2.569 -5.585 1.00 97.50 100 LEU A CA 1
ATOM 758 C C . LEU A 1 100 ? -0.863 -1.674 -6.450 1.00 97.50 100 LEU A C 1
ATOM 760 O O . LEU A 1 100 ? -1.407 -2.100 -7.465 1.00 97.50 100 LEU A O 1
ATOM 764 N N . GLY A 1 101 ? -1.069 -0.427 -6.033 1.00 95.81 101 GLY A N 1
ATOM 765 C CA . GLY A 1 101 ? -1.735 0.594 -6.838 1.00 95.81 101 GLY A CA 1
ATOM 766 C C . GLY A 1 101 ? -0.736 1.325 -7.728 1.00 95.81 101 GLY A C 1
ATOM 767 O O . GLY A 1 101 ? -0.178 2.339 -7.306 1.00 95.81 101 GLY A O 1
ATOM 768 N N . ALA A 1 102 ? -0.536 0.836 -8.949 1.00 92.88 102 ALA A N 1
ATOM 769 C CA . ALA A 1 102 ? 0.425 1.390 -9.896 1.00 92.88 102 ALA A CA 1
ATOM 770 C C . ALA A 1 102 ? -0.123 1.403 -11.333 1.00 92.88 102 ALA A C 1
ATOM 772 O O . ALA A 1 102 ? -1.068 0.678 -11.637 1.00 92.88 102 ALA A O 1
ATOM 773 N N . SER A 1 103 ? 0.480 2.236 -12.185 1.00 88.25 103 SER A N 1
ATOM 774 C CA . SER A 1 103 ? 0.296 2.231 -13.644 1.00 88.25 103 SER A CA 1
ATOM 775 C C . SER A 1 103 ? 1.591 1.775 -14.320 1.00 88.25 103 SER A C 1
ATOM 777 O O . SER A 1 103 ? 1.723 0.609 -14.676 1.00 88.25 103 SER A O 1
ATOM 779 N N . THR A 1 104 ? 2.615 2.631 -14.322 1.00 89.19 104 THR A N 1
ATOM 780 C CA . THR A 1 104 ? 3.891 2.403 -15.026 1.00 89.19 104 THR A CA 1
ATOM 781 C C . THR A 1 104 ? 4.722 1.231 -14.487 1.00 89.19 104 THR A C 1
ATOM 783 O O . THR A 1 104 ? 5.681 0.814 -15.127 1.00 89.19 104 THR A O 1
ATOM 786 N N . LEU A 1 105 ? 4.395 0.705 -13.299 1.00 94.19 105 LEU A N 1
ATOM 787 C CA . LEU A 1 105 ? 5.104 -0.430 -12.696 1.00 94.19 105 LEU A CA 1
ATOM 788 C C . LEU A 1 105 ? 5.000 -1.701 -13.544 1.00 94.19 105 LEU A C 1
ATOM 790 O O . LEU A 1 105 ? 5.928 -2.504 -13.531 1.00 94.19 105 LEU A O 1
ATOM 794 N N . LEU A 1 106 ? 3.881 -1.894 -14.251 1.00 93.56 106 LEU A N 1
ATOM 795 C CA . LEU A 1 106 ? 3.657 -3.097 -15.051 1.00 93.56 106 LEU A CA 1
ATOM 796 C C . LEU A 1 106 ? 4.785 -3.296 -16.070 1.00 93.56 106 LEU A C 1
ATOM 798 O O . LEU A 1 106 ? 5.360 -4.380 -16.135 1.00 93.56 106 LEU A O 1
ATOM 802 N N . ASN A 1 107 ? 5.151 -2.236 -16.789 1.00 91.69 107 ASN A N 1
ATOM 803 C CA . ASN A 1 107 ? 6.200 -2.293 -17.804 1.00 91.69 107 ASN A CA 1
ATOM 804 C C . ASN A 1 107 ? 7.566 -2.632 -17.219 1.00 91.69 107 ASN A C 1
ATOM 806 O O . ASN A 1 107 ? 8.256 -3.493 -17.756 1.00 91.69 107 ASN A O 1
ATOM 810 N N . ASP A 1 108 ? 7.938 -2.027 -16.087 1.00 93.56 108 ASP A N 1
ATOM 811 C CA . ASP A 1 108 ? 9.207 -2.358 -15.433 1.00 93.56 108 ASP A CA 1
ATOM 812 C C . ASP A 1 108 ? 9.250 -3.835 -15.012 1.00 93.56 108 ASP A C 1
ATOM 814 O O . ASP A 1 108 ? 10.258 -4.507 -15.229 1.00 93.56 108 ASP A O 1
ATOM 818 N N . VAL A 1 109 ? 8.146 -4.369 -14.476 1.00 94.75 109 VAL A N 1
ATOM 819 C CA . VAL A 1 109 ? 8.047 -5.784 -14.088 1.00 94.75 109 VAL A CA 1
ATOM 820 C C . VAL A 1 109 ? 8.148 -6.707 -15.303 1.00 94.75 109 VAL A C 1
ATOM 822 O O . VAL A 1 109 ? 8.898 -7.681 -15.253 1.00 94.75 109 VAL A O 1
ATOM 825 N N . LEU A 1 110 ? 7.446 -6.405 -16.398 1.00 93.62 110 LEU A N 1
ATOM 826 C CA . LEU A 1 110 ? 7.523 -7.189 -17.634 1.00 93.62 110 LEU A CA 1
ATOM 827 C C . LEU A 1 110 ? 8.946 -7.184 -18.214 1.00 93.62 110 LEU A C 1
ATOM 829 O O . LEU A 1 110 ? 9.458 -8.243 -18.576 1.00 93.62 110 LEU A O 1
ATOM 833 N N . MET A 1 111 ? 9.617 -6.029 -18.209 1.00 92.88 111 MET A N 1
ATOM 834 C CA . MET A 1 111 ? 11.019 -5.913 -18.615 1.00 92.88 111 MET A CA 1
ATOM 835 C C . MET A 1 111 ? 11.952 -6.763 -17.748 1.00 92.88 111 MET A C 1
ATOM 837 O O . MET A 1 111 ? 12.844 -7.419 -18.285 1.00 92.88 111 MET A O 1
ATOM 841 N N . GLN A 1 112 ? 11.766 -6.772 -16.421 1.00 94.38 112 GLN A N 1
ATOM 842 C CA . GLN A 1 112 ? 12.595 -7.601 -15.540 1.00 94.38 112 GLN A CA 1
ATOM 843 C C . GLN A 1 112 ? 12.353 -9.096 -15.774 1.00 94.38 112 GLN A C 1
ATOM 845 O O . GLN A 1 112 ? 13.313 -9.856 -15.845 1.00 94.38 112 GLN A O 1
ATOM 850 N N . ILE A 1 113 ? 11.098 -9.526 -15.948 1.00 94.19 113 ILE A N 1
ATOM 851 C CA . ILE A 1 113 ? 10.773 -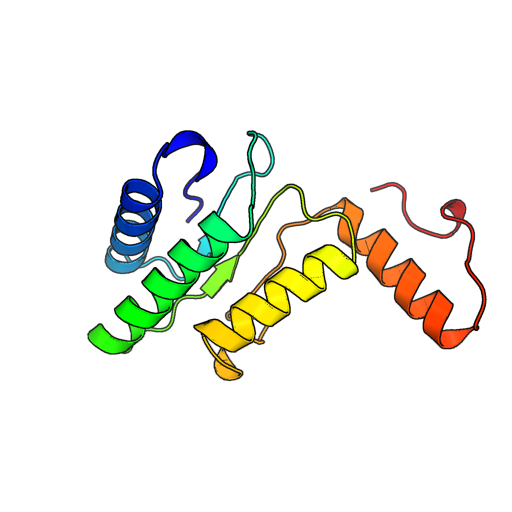10.930 -16.250 1.00 94.19 113 ILE A CA 1
ATOM 852 C C . ILE A 1 113 ? 11.465 -11.373 -17.540 1.00 94.19 113 ILE A C 1
ATOM 854 O O . ILE A 1 113 ? 12.060 -12.447 -17.596 1.00 94.19 113 ILE A O 1
ATOM 858 N N . GLU A 1 114 ? 11.417 -10.543 -18.575 1.00 94.31 114 GLU A N 1
ATOM 859 C CA . GLU A 1 114 ? 12.015 -10.879 -19.860 1.00 94.31 114 GLU A CA 1
ATOM 860 C C . GLU A 1 114 ? 13.547 -10.869 -19.816 1.00 94.31 114 GLU A C 1
ATOM 862 O O . GLU A 1 114 ? 14.198 -11.738 -20.405 1.00 94.31 114 GLU A O 1
ATOM 867 N N . LYS A 1 115 ? 14.134 -9.950 -19.040 1.00 94.44 115 LYS A N 1
ATOM 868 C CA . LYS A 1 115 ? 15.569 -9.941 -18.749 1.00 94.44 115 LYS A CA 1
ATOM 869 C C . LYS A 1 115 ? 16.017 -11.228 -18.056 1.00 94.44 115 LYS A C 1
ATOM 871 O O . LYS A 1 115 ? 17.032 -11.791 -18.459 1.00 94.44 115 LYS A O 1
ATOM 876 N N . GLU A 1 116 ? 15.273 -11.708 -17.061 1.00 95.69 116 GLU A N 1
ATOM 877 C CA . GLU A 1 116 ? 15.577 -12.964 -16.358 1.00 95.69 116 GLU A CA 1
ATOM 878 C C . GLU A 1 116 ? 15.447 -14.186 -17.281 1.00 95.69 116 GLU A C 1
ATOM 880 O O . GLU A 1 116 ? 16.236 -15.123 -17.190 1.00 95.69 116 GLU A O 1
ATOM 885 N N . ARG A 1 117 ? 14.489 -14.174 -18.217 1.00 95.31 117 ARG A N 1
ATOM 886 C CA . ARG A 1 117 ? 14.274 -15.283 -19.165 1.00 95.31 117 ARG A CA 1
ATOM 887 C C . ARG A 1 117 ? 15.319 -15.356 -20.274 1.00 95.31 117 ARG A C 1
ATOM 889 O O . ARG A 1 117 ? 15.679 -16.452 -20.692 1.00 95.31 117 ARG A O 1
ATOM 896 N N . THR A 1 118 ? 15.756 -14.210 -20.788 1.00 95.56 118 THR A N 1
ATOM 897 C CA . THR A 1 118 ? 16.610 -14.135 -21.989 1.00 95.56 118 THR A CA 1
ATOM 898 C C . THR A 1 118 ? 18.064 -13.791 -21.690 1.00 95.56 118 THR A C 1
ATOM 900 O O . THR A 1 118 ? 18.930 -13.972 -22.543 1.00 95.56 118 THR A O 1
ATOM 903 N N . GLY A 1 119 ? 18.351 -13.257 -20.502 1.00 95.62 119 GLY A N 1
ATOM 904 C CA . GLY A 1 119 ? 19.669 -12.752 -20.138 1.00 95.62 119 GLY A CA 1
ATOM 905 C C . GLY A 1 119 ? 20.023 -11.402 -20.773 1.00 95.62 119 GLY A C 1
ATOM 906 O O . GLY A 1 119 ? 21.111 -10.886 -20.510 1.00 95.62 119 GLY A O 1
ATOM 907 N N . VAL A 1 120 ? 19.134 -10.759 -21.539 1.00 91.88 120 VAL A N 1
ATOM 908 C CA . VAL A 1 120 ? 19.373 -9.463 -22.210 1.00 91.88 120 VAL A CA 1
ATOM 909 C C . VAL A 1 120 ? 18.263 -8.455 -21.907 1.00 91.88 120 VAL A C 1
ATOM 911 O O . VAL A 1 120 ? 17.132 -8.829 -21.631 1.00 91.88 120 VAL A O 1
ATOM 914 N N . TYR A 1 121 ? 18.590 -7.159 -21.893 1.00 87.62 121 TYR A N 1
ATOM 915 C CA . TYR A 1 121 ? 17.566 -6.120 -21.738 1.00 87.62 121 TYR A CA 1
ATOM 916 C C . TYR A 1 121 ? 16.887 -5.864 -23.083 1.00 87.62 121 TYR A C 1
ATOM 918 O O . TYR A 1 121 ? 17.572 -5.708 -24.094 1.00 87.62 121 TYR A O 1
ATOM 926 N N . GLN A 1 122 ? 15.558 -5.796 -23.083 1.00 84.94 122 GLN A N 1
ATOM 927 C CA . GLN A 1 122 ? 14.774 -5.403 -24.252 1.00 84.94 122 GLN A CA 1
ATOM 928 C C . GLN A 1 122 ? 14.565 -3.884 -24.302 1.00 84.94 122 GLN A C 1
ATOM 930 O O . GLN A 1 122 ? 14.642 -3.209 -23.272 1.00 84.94 122 GLN A O 1
ATOM 935 N N . SER A 1 123 ? 14.300 -3.347 -25.501 1.00 85.69 123 SER A N 1
ATOM 936 C CA . SER A 1 123 ? 13.874 -1.947 -25.643 1.00 85.69 123 SER A CA 1
ATOM 937 C C . SER A 1 123 ? 12.555 -1.725 -24.906 1.00 85.69 123 SER A C 1
ATOM 939 O O . SER A 1 123 ? 11.677 -2.588 -24.936 1.00 85.69 123 SER A O 1
ATOM 941 N N . GLY A 1 124 ? 12.393 -0.546 -24.303 1.00 81.50 124 GLY A N 1
ATOM 942 C CA . GLY A 1 124 ? 11.115 -0.125 -23.726 1.00 81.50 124 GLY A CA 1
ATOM 943 C C . GLY A 1 124 ? 9.980 -0.094 -24.757 1.00 81.50 124 GLY A C 1
ATOM 944 O O . GLY A 1 124 ? 8.831 -0.288 -24.383 1.00 81.50 124 GLY A O 1
ATOM 945 N N . ASP A 1 125 ? 10.305 0.050 -26.047 1.00 85.62 125 ASP A N 1
ATOM 946 C CA . ASP A 1 125 ? 9.331 0.114 -27.149 1.00 85.62 125 ASP A CA 1
ATOM 947 C C . ASP A 1 125 ? 8.550 -1.193 -27.370 1.00 85.62 125 ASP A C 1
ATOM 949 O O . ASP A 1 125 ? 7.529 -1.194 -28.054 1.00 85.62 125 ASP A O 1
ATOM 953 N N . TYR A 1 126 ? 9.020 -2.316 -26.816 1.00 84.62 126 TYR A N 1
ATOM 954 C CA . TYR A 1 126 ? 8.306 -3.597 -26.878 1.00 84.62 126 TYR A CA 1
ATOM 955 C C . TYR A 1 126 ? 7.197 -3.725 -25.821 1.00 84.62 126 TYR A C 1
ATOM 957 O O . TYR A 1 126 ? 6.444 -4.700 -25.842 1.00 84.62 126 TYR A O 1
ATOM 965 N N . PHE A 1 127 ? 7.088 -2.762 -24.904 1.00 83.88 127 PHE A N 1
ATOM 966 C CA . PHE A 1 127 ? 6.112 -2.745 -23.816 1.00 83.88 127 PHE A CA 1
ATOM 967 C C . PHE A 1 127 ? 5.119 -1.590 -24.011 1.00 83.88 127 PHE A C 1
ATOM 969 O O . PHE A 1 127 ? 5.368 -0.660 -24.777 1.00 83.88 127 PHE A O 1
ATOM 976 N N . THR A 1 128 ? 3.950 -1.673 -23.371 1.00 76.56 128 THR A N 1
ATOM 977 C CA . THR A 1 128 ? 2.879 -0.681 -23.557 1.00 76.56 128 THR A CA 1
ATOM 978 C C . THR A 1 128 ? 3.314 0.706 -23.061 1.00 76.56 128 THR A C 1
ATOM 980 O O . THR A 1 128 ? 4.237 0.824 -22.264 1.00 76.56 128 THR A O 1
ATOM 983 N N . ILE A 1 129 ? 2.675 1.786 -23.523 1.00 67.31 129 ILE A N 1
ATOM 984 C CA . ILE A 1 129 ? 3.059 3.180 -23.180 1.00 67.31 129 ILE A CA 1
ATOM 985 C C . ILE A 1 129 ? 2.176 3.738 -22.037 1.00 67.31 129 ILE A C 1
ATOM 987 O O . ILE A 1 129 ? 2.074 4.946 -21.843 1.00 67.31 129 ILE A O 1
ATOM 991 N N . ASP A 1 130 ? 1.507 2.857 -21.292 1.00 60.50 130 ASP A N 1
ATOM 992 C CA . ASP A 1 130 ? 0.447 3.205 -20.329 1.00 60.50 130 ASP A CA 1
ATOM 993 C C . ASP A 1 130 ? 0.886 4.132 -19.173 1.00 60.50 130 ASP A C 1
ATOM 995 O O . ASP A 1 130 ? 1.978 3.931 -18.581 1.00 60.50 130 ASP A O 1
#

Solvent-accessible surface area (backbone atoms only — not comparable to full-atom values): 7218 Å² total; per-residue (Å²): 82,70,67,39,50,51,77,46,81,45,71,68,46,40,32,52,52,45,46,52,45,45,76,74,64,38,60,35,50,24,33,27,90,49,82,58,81,59,36,43,48,70,72,62,49,49,46,44,43,51,40,44,43,54,48,26,73,75,68,70,55,83,58,16,45,26,54,12,20,89,52,48,41,51,72,55,51,49,53,53,52,50,53,42,39,78,62,62,30,72,86,39,80,35,82,89,29,34,46,82,44,59,67,53,24,59,49,41,41,53,50,50,55,47,22,72,74,70,76,46,85,75,66,72,84,83,45,78,91,102